Protein AF-A0A7S3Q045-F1 (afdb_monomer)

Foldseek 3Di:
DQVVLVVVLVCLVPDPDDPVVNCVQFNVCCVVDLCDGDCVRSVHDNVVSVVVVVVVVVVVVQVVCVVVVNNVVCVVVVVVVVVCVVCVCVVVCCVPPVVVVVPDDDPPPD

Structure (mmCIF, N/CA/C/O backbone):
data_AF-A0A7S3Q045-F1
#
_entry.id   AF-A0A7S3Q045-F1
#
loop_
_atom_site.group_PDB
_atom_site.id
_atom_site.type_symbol
_atom_site.label_atom_id
_atom_site.label_alt_id
_atom_site.label_comp_id
_atom_site.label_asym_id
_atom_site.label_entity_id
_atom_site.label_seq_id
_atom_site.pdbx_PDB_ins_code
_atom_site.Cartn_x
_atom_site.Cartn_y
_atom_site.Cartn_z
_atom_site.occupancy
_atom_site.B_iso_or_equiv
_atom_site.auth_seq_id
_atom_site.auth_comp_id
_atom_site.auth_asym_id
_atom_site.auth_atom_id
_atom_site.pdbx_PDB_model_num
ATOM 1 N N . MET A 1 1 ? 18.537 -7.156 2.978 1.00 66.88 1 MET A N 1
ATOM 2 C CA . MET A 1 1 ? 18.850 -6.640 1.619 1.00 66.88 1 MET A CA 1
ATOM 3 C C . MET A 1 1 ? 17.596 -6.222 0.830 1.00 66.88 1 MET A C 1
ATOM 5 O O . MET A 1 1 ? 17.714 -5.555 -0.192 1.00 66.88 1 MET A O 1
ATOM 9 N N . THR A 1 2 ? 16.391 -6.546 1.312 1.00 85.06 2 THR A N 1
ATOM 10 C CA . THR A 1 2 ? 15.110 -6.208 0.669 1.00 85.06 2 THR A CA 1
ATOM 11 C C . THR A 1 2 ? 14.805 -4.708 0.618 1.00 85.06 2 THR A C 1
ATOM 13 O O . THR A 1 2 ? 14.278 -4.237 -0.383 1.00 85.06 2 THR A O 1
ATOM 16 N N . ASP A 1 3 ? 15.164 -3.937 1.649 1.00 91.06 3 ASP A N 1
ATOM 17 C CA . ASP A 1 3 ? 14.831 -2.503 1.711 1.00 91.06 3 ASP A CA 1
ATOM 18 C C . ASP A 1 3 ? 15.538 -1.687 0.620 1.00 91.06 3 ASP A C 1
ATOM 20 O O . ASP A 1 3 ? 14.920 -0.859 -0.042 1.00 91.06 3 ASP A O 1
ATOM 24 N N . ILE A 1 4 ? 16.820 -1.973 0.369 1.00 93.75 4 ILE A N 1
ATOM 25 C CA . ILE A 1 4 ? 17.593 -1.323 -0.703 1.00 93.75 4 ILE A CA 1
ATOM 26 C C . ILE A 1 4 ? 17.006 -1.676 -2.075 1.00 93.75 4 ILE A C 1
ATOM 28 O O . ILE A 1 4 ? 16.923 -0.815 -2.948 1.00 93.75 4 ILE A O 1
ATOM 32 N N . SER A 1 5 ? 16.554 -2.919 -2.252 1.00 91.94 5 SER A N 1
ATOM 33 C CA . SER A 1 5 ? 15.937 -3.376 -3.502 1.00 91.94 5 SER A CA 1
ATOM 34 C C . SER A 1 5 ? 14.615 -2.648 -3.772 1.00 91.94 5 SER A C 1
ATOM 36 O O . SER A 1 5 ? 14.359 -2.221 -4.896 1.00 91.94 5 SER A O 1
ATOM 38 N N . GLU A 1 6 ? 13.810 -2.411 -2.729 1.00 92.44 6 GLU A N 1
ATOM 39 C CA . GLU A 1 6 ? 12.597 -1.589 -2.822 1.00 92.44 6 GLU A CA 1
ATOM 40 C C . GLU A 1 6 ? 12.909 -0.142 -3.223 1.00 92.44 6 GLU A C 1
ATOM 42 O O . GLU A 1 6 ? 12.261 0.401 -4.120 1.00 92.44 6 GLU A O 1
ATOM 47 N N . ILE A 1 7 ? 13.934 0.466 -2.619 1.00 93.19 7 ILE A N 1
ATOM 48 C CA . ILE A 1 7 ? 14.375 1.822 -2.977 1.00 93.19 7 ILE A CA 1
ATOM 49 C C . ILE A 1 7 ? 14.842 1.869 -4.437 1.00 93.19 7 ILE A C 1
ATOM 51 O O . ILE A 1 7 ? 14.428 2.756 -5.184 1.00 93.19 7 ILE A O 1
ATOM 55 N N . ALA A 1 8 ? 15.656 0.904 -4.870 1.00 93.25 8 ALA A N 1
ATOM 56 C CA . ALA A 1 8 ? 16.153 0.827 -6.242 1.00 93.25 8 ALA A CA 1
ATOM 57 C C . ALA A 1 8 ? 15.009 0.669 -7.257 1.00 93.25 8 ALA A C 1
ATOM 59 O O . ALA A 1 8 ? 14.953 1.413 -8.239 1.00 93.25 8 ALA A O 1
ATOM 60 N N . ARG A 1 9 ? 14.042 -0.222 -6.988 1.00 92.12 9 ARG A N 1
ATOM 61 C CA . ARG A 1 9 ? 12.827 -0.373 -7.807 1.00 92.12 9 ARG A CA 1
ATOM 62 C C . ARG A 1 9 ? 12.077 0.949 -7.936 1.00 92.12 9 ARG A C 1
ATOM 64 O O . ARG A 1 9 ? 11.699 1.337 -9.040 1.00 92.12 9 ARG A O 1
ATOM 71 N N . ASN A 1 10 ? 11.846 1.632 -6.819 1.00 92.06 10 ASN A N 1
ATOM 72 C CA . ASN A 1 10 ? 11.082 2.876 -6.813 1.00 92.06 10 ASN A CA 1
ATOM 73 C C . ASN A 1 10 ? 11.840 4.013 -7.514 1.00 92.06 10 ASN A C 1
ATOM 75 O O . ASN A 1 10 ? 11.217 4.816 -8.202 1.00 92.06 10 ASN A O 1
ATOM 79 N N . SER A 1 11 ? 13.171 4.037 -7.421 1.00 94.50 11 SER A N 1
ATOM 80 C CA . SER A 1 11 ? 14.021 4.965 -8.175 1.00 94.50 11 SER A CA 1
ATOM 81 C C . SER A 1 11 ? 13.863 4.775 -9.688 1.00 94.50 11 SER A C 1
ATOM 83 O O . SER A 1 11 ? 13.591 5.733 -10.412 1.00 94.50 11 SER A O 1
ATOM 85 N N . VAL A 1 12 ? 13.916 3.527 -10.171 1.00 93.12 12 VAL A N 1
ATOM 86 C CA . VAL A 1 12 ? 13.657 3.211 -11.587 1.00 93.12 12 VAL A CA 1
ATOM 87 C C . VAL A 1 12 ? 12.238 3.615 -11.988 1.00 93.12 12 VAL A C 1
ATOM 89 O O . VAL A 1 12 ? 12.048 4.202 -13.052 1.00 93.12 12 VAL A O 1
ATOM 92 N N . LEU A 1 13 ? 11.241 3.361 -11.137 1.00 91.25 13 LEU A N 1
ATOM 93 C CA . LEU A 1 13 ? 9.853 3.727 -11.419 1.00 91.25 13 LEU A CA 1
ATOM 94 C C . LEU A 1 13 ? 9.683 5.247 -11.603 1.00 91.25 13 LEU A C 1
ATOM 96 O O . LEU A 1 13 ? 9.059 5.665 -12.581 1.00 91.25 13 LEU A O 1
ATOM 100 N N . GLN A 1 14 ? 10.284 6.044 -10.712 1.00 93.00 14 GLN A N 1
ATOM 101 C CA . GLN A 1 14 ? 10.220 7.515 -10.696 1.00 93.00 14 GLN A CA 1
ATOM 102 C C . GLN A 1 14 ? 11.121 8.199 -11.733 1.00 93.00 14 GLN A C 1
ATOM 104 O O . GLN A 1 14 ? 10.942 9.375 -12.036 1.00 93.00 14 GLN A O 1
ATOM 109 N N . SER A 1 15 ? 12.100 7.483 -12.281 1.00 94.88 15 SER A N 1
ATOM 110 C CA . SER A 1 15 ? 13.001 8.018 -13.303 1.00 94.88 15 SER A CA 1
ATOM 111 C C . SER A 1 15 ? 12.281 8.385 -14.611 1.00 94.88 15 SER A C 1
ATOM 113 O O . SER A 1 15 ? 11.181 7.912 -14.900 1.00 94.88 15 SER A O 1
ATOM 115 N N . GLY A 1 16 ? 12.956 9.153 -15.466 1.00 95.88 16 GLY A N 1
ATOM 116 C CA . GLY A 1 16 ? 12.516 9.435 -16.836 1.00 95.88 16 GLY A CA 1
ATOM 117 C C . GLY A 1 16 ? 12.924 8.385 -17.878 1.00 95.88 16 GLY A C 1
ATOM 118 O O . GLY A 1 16 ? 12.937 8.714 -19.058 1.00 95.88 16 GLY A O 1
ATOM 119 N N . PHE A 1 17 ? 13.320 7.165 -17.481 1.00 94.94 17 PHE A N 1
ATOM 120 C CA . PHE A 1 17 ? 13.724 6.133 -18.445 1.00 94.94 17 PHE A CA 1
ATOM 121 C C . PHE A 1 17 ? 12.579 5.718 -19.375 1.00 94.94 17 PHE A C 1
ATOM 123 O O . PHE A 1 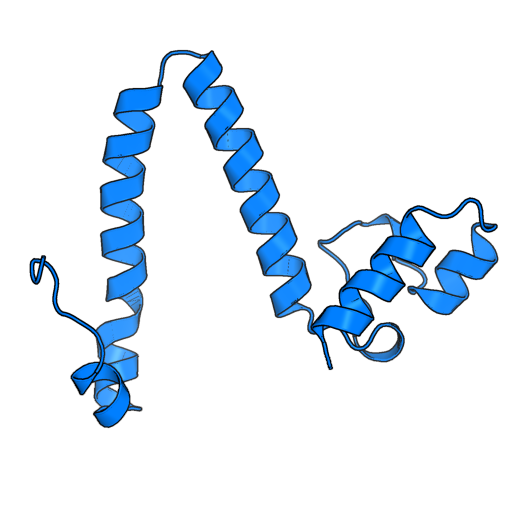17 ? 11.406 5.752 -18.989 1.00 94.94 17 PHE A O 1
ATOM 130 N N . GLU A 1 18 ? 12.951 5.278 -20.576 1.00 95.38 18 GLU A N 1
ATOM 131 C CA . GLU A 1 18 ? 12.027 4.715 -21.557 1.00 95.38 18 GLU A CA 1
ATOM 132 C C . GLU A 1 18 ? 11.270 3.509 -20.994 1.00 95.38 18 GLU A C 1
ATOM 134 O O . GLU A 1 18 ? 11.758 2.766 -20.135 1.00 95.38 18 GLU A O 1
ATOM 139 N N . GLU A 1 19 ? 10.059 3.314 -21.505 1.00 91.38 19 GLU A N 1
ATOM 140 C CA . GLU A 1 19 ? 9.140 2.287 -21.030 1.00 91.38 19 GLU A CA 1
ATOM 141 C C . GLU A 1 19 ? 9.702 0.873 -21.203 1.00 91.38 19 GLU A C 1
ATOM 143 O O . GLU A 1 19 ? 9.708 0.099 -20.248 1.00 91.38 19 GLU A O 1
ATOM 148 N N . GLU A 1 20 ? 10.290 0.577 -22.364 1.00 93.50 20 GLU A N 1
ATOM 149 C CA . GLU A 1 20 ? 10.913 -0.721 -22.660 1.00 93.50 20 GLU A CA 1
ATOM 150 C C . GLU A 1 20 ? 12.023 -1.073 -21.655 1.00 93.50 20 GLU A C 1
ATOM 152 O O . GLU A 1 20 ? 12.173 -2.223 -21.227 1.00 93.50 20 GLU A O 1
ATOM 157 N N . LEU A 1 21 ? 12.791 -0.068 -21.218 1.00 93.38 21 LEU A N 1
ATOM 158 C CA . LEU A 1 21 ? 13.853 -0.255 -20.235 1.00 93.38 21 LEU A CA 1
ATOM 159 C C . LEU A 1 21 ? 13.279 -0.530 -18.840 1.00 93.38 21 LEU A C 1
ATOM 161 O O . LEU A 1 21 ? 13.777 -1.405 -18.123 1.00 93.38 21 LEU A O 1
ATOM 165 N N . LYS A 1 22 ? 12.197 0.167 -18.470 1.00 93.12 22 LYS A N 1
ATOM 166 C CA . LYS A 1 22 ? 11.476 -0.080 -17.214 1.00 93.12 22 LYS A CA 1
ATOM 167 C C . LYS A 1 22 ? 10.844 -1.470 -17.196 1.00 93.12 22 LYS A C 1
ATOM 169 O O . LYS A 1 22 ? 10.988 -2.158 -16.191 1.00 93.12 22 LYS A O 1
ATOM 174 N N . GLU A 1 23 ? 10.239 -1.933 -18.287 1.00 92.31 23 GLU A N 1
ATOM 175 C CA . GLU A 1 23 ? 9.691 -3.297 -18.393 1.00 92.31 23 GLU A CA 1
ATOM 176 C C . GLU A 1 23 ? 10.778 -4.369 -18.265 1.00 92.31 23 GLU A C 1
ATOM 178 O O . GLU A 1 23 ? 10.614 -5.391 -17.581 1.00 92.31 23 GLU A O 1
ATOM 183 N N . LYS A 1 24 ? 11.938 -4.123 -18.882 1.00 92.56 24 LYS A N 1
ATOM 184 C CA . LYS A 1 24 ? 13.083 -5.027 -18.787 1.00 92.56 24 LYS A CA 1
ATOM 185 C C . LYS A 1 24 ? 13.545 -5.188 -17.340 1.00 92.56 24 LYS A C 1
ATOM 187 O O . LYS A 1 24 ? 13.746 -6.329 -16.913 1.00 92.56 24 LYS A O 1
ATOM 192 N N . TRP A 1 25 ? 13.673 -4.089 -16.595 1.00 91.19 25 TRP A N 1
ATOM 193 C CA . TRP A 1 25 ? 14.189 -4.084 -15.221 1.00 91.19 25 TRP A CA 1
ATOM 194 C C . TRP A 1 25 ? 13.152 -4.428 -14.148 1.00 91.19 25 TRP A C 1
ATOM 196 O O . TRP A 1 25 ? 13.485 -5.116 -13.189 1.00 91.19 25 TRP A O 1
ATOM 206 N N . LEU A 1 26 ? 11.906 -3.975 -14.292 1.00 90.12 26 LEU A N 1
ATOM 207 C CA . LEU A 1 26 ? 10.863 -4.119 -13.270 1.00 90.12 26 LEU A CA 1
ATOM 208 C C . LEU A 1 26 ? 9.892 -5.276 -13.536 1.00 90.12 26 LEU A C 1
ATOM 210 O O . LEU A 1 26 ? 9.205 -5.707 -12.611 1.00 90.12 26 LEU A O 1
ATOM 214 N N . GLY A 1 27 ? 9.840 -5.775 -14.774 1.00 91.00 27 GLY A N 1
ATOM 215 C CA . GLY A 1 27 ? 8.869 -6.772 -15.228 1.00 91.00 27 GLY A CA 1
ATOM 216 C C . GLY A 1 27 ? 7.860 -6.181 -16.215 1.00 91.00 27 GLY A C 1
ATOM 217 O O . GLY A 1 27 ? 7.583 -4.986 -16.184 1.00 91.00 27 GLY A O 1
ATOM 218 N N . ALA A 1 28 ? 7.294 -7.028 -17.079 1.00 87.81 28 ALA A N 1
ATOM 219 C CA . ALA A 1 28 ? 6.333 -6.605 -18.106 1.00 87.81 28 ALA A CA 1
ATOM 220 C C . ALA A 1 28 ? 5.091 -5.920 -17.502 1.00 87.81 28 ALA A C 1
ATOM 222 O O . ALA A 1 28 ? 4.559 -4.954 -18.027 1.00 87.81 28 ALA A O 1
ATOM 223 N N . GLU A 1 29 ? 4.674 -6.375 -16.325 1.00 86.44 29 GLU A N 1
ATOM 224 C CA . GLU A 1 29 ? 3.448 -5.928 -15.666 1.00 86.44 29 GLU A CA 1
ATOM 225 C C . GLU A 1 29 ? 3.694 -4.799 -14.643 1.00 86.44 29 GLU A C 1
ATOM 227 O O . GLU A 1 29 ? 2.842 -4.535 -13.792 1.00 86.44 29 GLU A O 1
ATOM 232 N N . TYR A 1 30 ? 4.847 -4.115 -14.684 1.00 87.62 30 TYR A N 1
ATOM 233 C CA . TYR A 1 30 ? 5.213 -3.113 -13.668 1.00 87.62 30 TYR A CA 1
ATOM 234 C C . TYR A 1 30 ? 4.206 -1.951 -13.561 1.00 87.62 30 TYR A C 1
ATOM 236 O O . TYR A 1 30 ? 4.068 -1.335 -12.501 1.00 87.62 30 TYR A O 1
ATOM 244 N N . LYS A 1 31 ? 3.461 -1.677 -14.641 1.00 86.00 31 LYS A N 1
ATOM 245 C CA . LYS A 1 31 ? 2.407 -0.652 -14.706 1.00 86.00 31 LYS A CA 1
ATOM 246 C C . LYS A 1 31 ? 1.164 -0.967 -13.884 1.00 86.00 31 LYS A C 1
ATOM 248 O O . LYS A 1 31 ? 0.415 -0.050 -13.560 1.00 86.00 31 LYS A O 1
ATOM 253 N N . ARG A 1 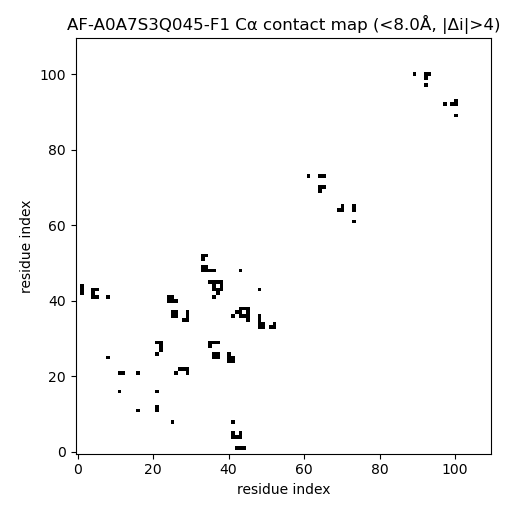32 ? 0.946 -2.228 -13.498 1.00 82.56 32 ARG A N 1
ATOM 254 C CA . ARG A 1 32 ? -0.171 -2.604 -12.610 1.00 82.56 32 ARG A CA 1
ATOM 255 C C . ARG A 1 32 ? 0.002 -2.081 -11.184 1.00 82.56 32 ARG A C 1
ATOM 257 O O . ARG A 1 32 ? -0.917 -2.190 -10.378 1.00 82.56 32 ARG A O 1
ATOM 264 N N . GLY A 1 33 ? 1.140 -1.451 -10.896 1.00 73.12 33 GLY A N 1
ATOM 265 C CA . GLY A 1 33 ? 1.395 -0.744 -9.654 1.00 73.12 33 GLY A CA 1
ATOM 266 C C . GLY A 1 33 ? 1.994 -1.651 -8.588 1.00 73.12 33 GLY A C 1
ATOM 267 O O . GLY A 1 33 ? 2.665 -2.636 -8.877 1.00 73.12 33 GLY A O 1
ATOM 268 N N . ILE A 1 34 ? 1.791 -1.288 -7.325 1.00 72.50 34 ILE A N 1
ATOM 269 C CA . ILE A 1 34 ? 2.374 -1.983 -6.163 1.00 72.50 34 ILE A CA 1
ATOM 270 C C . ILE A 1 34 ? 1.691 -3.342 -5.896 1.00 72.50 34 ILE A C 1
ATOM 272 O 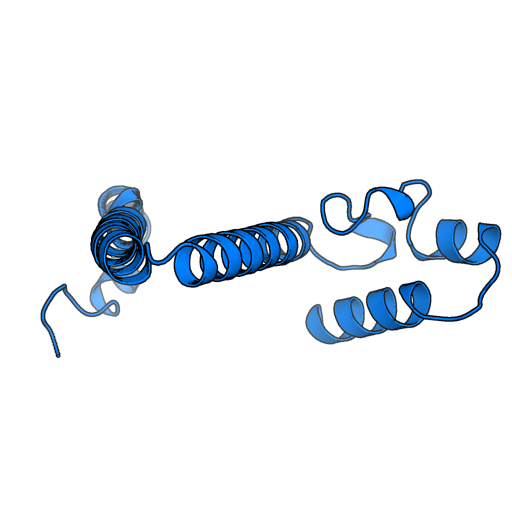O . ILE A 1 34 ? 2.238 -4.199 -5.210 1.00 72.50 34 ILE A O 1
ATOM 276 N N . THR A 1 35 ? 0.522 -3.598 -6.486 1.00 71.56 35 THR A N 1
ATOM 277 C CA . THR A 1 35 ? -0.175 -4.891 -6.372 1.00 71.56 35 THR A CA 1
ATOM 278 C C . THR A 1 35 ? 0.509 -6.016 -7.150 1.00 71.56 35 THR A C 1
ATOM 280 O O . THR A 1 35 ? 0.238 -7.187 -6.876 1.00 71.56 35 THR A O 1
ATOM 283 N N . PHE A 1 36 ? 1.403 -5.681 -8.086 1.00 76.81 36 PHE A N 1
ATOM 284 C CA . PHE A 1 36 ? 2.176 -6.644 -8.858 1.00 76.81 36 PHE A CA 1
ATOM 285 C C . PHE A 1 36 ? 3.679 -6.360 -8.739 1.00 76.81 36 PHE A C 1
ATOM 287 O O . PHE A 1 36 ? 4.174 -5.284 -9.081 1.00 76.81 36 PHE A O 1
ATOM 294 N N . CYS A 1 37 ? 4.419 -7.351 -8.248 1.00 83.06 37 CYS A N 1
ATOM 295 C CA . CYS A 1 37 ? 5.860 -7.277 -8.071 1.00 83.06 37 CYS A CA 1
ATOM 296 C C . CYS A 1 37 ? 6.493 -8.565 -8.596 1.00 83.06 37 CYS A C 1
ATOM 298 O O . CYS A 1 37 ? 6.157 -9.652 -8.131 1.00 83.06 37 CYS A O 1
ATOM 300 N N . ASP A 1 38 ? 7.382 -8.432 -9.580 1.00 87.06 38 ASP A N 1
ATOM 301 C CA . ASP A 1 38 ? 8.189 -9.542 -10.077 1.00 87.06 38 ASP A CA 1
ATOM 302 C C . ASP A 1 38 ? 9.352 -9.779 -9.101 1.00 87.06 38 ASP A C 1
ATOM 304 O O . ASP A 1 38 ? 10.353 -9.050 -9.104 1.00 87.06 38 ASP A O 1
ATOM 308 N N . GLU A 1 39 ? 9.189 -10.768 -8.219 1.00 88.38 39 GLU A N 1
ATOM 309 C CA . GLU A 1 39 ? 10.168 -11.095 -7.176 1.00 88.38 39 GLU A CA 1
ATOM 310 C C . GLU A 1 39 ? 11.523 -11.512 -7.763 1.00 88.38 39 GLU A C 1
ATOM 312 O O . GLU A 1 39 ? 12.566 -11.233 -7.169 1.00 88.38 39 GLU A O 1
ATOM 317 N N . VAL A 1 40 ? 11.521 -12.147 -8.942 1.00 87.75 40 VAL A N 1
ATOM 318 C CA . VAL A 1 40 ? 12.732 -12.680 -9.581 1.00 87.75 40 VAL A CA 1
ATOM 319 C C . VAL A 1 40 ? 13.611 -11.544 -10.086 1.00 87.75 40 VAL A C 1
ATOM 321 O O . VAL A 1 40 ? 14.830 -11.597 -9.933 1.00 87.75 40 VAL A O 1
ATOM 324 N N . LYS A 1 41 ? 13.002 -10.501 -10.659 1.00 87.00 41 LYS A N 1
ATOM 325 C CA . LYS A 1 41 ? 13.735 -9.339 -11.180 1.00 87.00 41 LYS A CA 1
ATOM 326 C C . LYS A 1 41 ? 14.078 -8.309 -10.114 1.00 87.00 41 LYS A C 1
ATOM 328 O O . LYS A 1 41 ? 15.145 -7.708 -10.159 1.00 87.00 41 LYS A O 1
ATOM 333 N N . THR A 1 42 ? 13.152 -8.061 -9.190 1.00 86.38 42 THR A N 1
ATOM 334 C CA . THR A 1 42 ? 13.264 -6.931 -8.257 1.00 86.38 42 THR A CA 1
ATOM 335 C C . THR A 1 42 ? 13.770 -7.326 -6.875 1.00 86.38 42 THR A C 1
ATOM 337 O O . THR A 1 42 ? 14.096 -6.442 -6.090 1.00 86.38 42 THR A O 1
ATOM 340 N N . HIS A 1 43 ? 13.845 -8.626 -6.562 1.00 89.25 43 HIS A N 1
ATOM 341 C CA . HIS A 1 43 ? 14.249 -9.158 -5.251 1.00 89.25 43 HIS A CA 1
ATOM 342 C C . HIS A 1 43 ? 13.426 -8.620 -4.068 1.00 89.25 43 HIS A C 1
ATOM 344 O O . HIS A 1 43 ? 13.863 -8.640 -2.912 1.00 89.25 43 HIS A O 1
ATOM 350 N N . ILE A 1 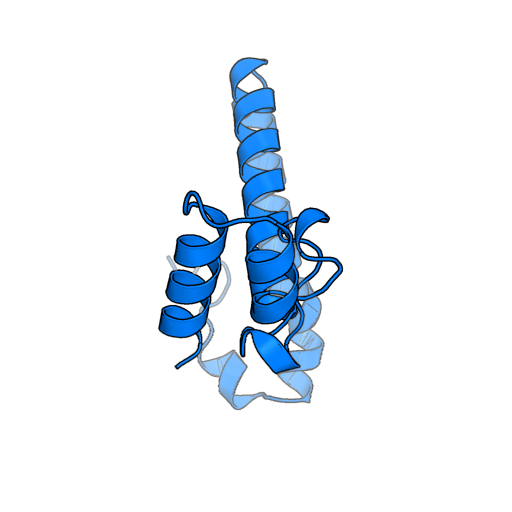44 ? 12.216 -8.138 -4.349 1.00 89.12 44 ILE A N 1
ATOM 351 C CA . ILE A 1 44 ? 11.263 -7.674 -3.349 1.00 89.12 44 ILE A CA 1
ATOM 352 C C . ILE A 1 44 ? 10.202 -8.762 -3.193 1.00 89.12 44 ILE A C 1
ATOM 354 O O . ILE A 1 44 ? 9.526 -9.075 -4.169 1.00 89.12 44 ILE A O 1
ATOM 358 N N . PRO A 1 45 ? 10.015 -9.316 -1.985 1.00 90.81 45 PRO A N 1
ATOM 359 C CA . PRO A 1 45 ? 8.926 -10.239 -1.710 1.00 90.81 45 PRO A CA 1
ATOM 360 C C . PRO A 1 45 ? 7.567 -9.597 -2.000 1.00 90.81 45 PRO A C 1
ATOM 362 O O . PRO A 1 45 ? 7.297 -8.468 -1.574 1.00 90.81 45 PRO A O 1
ATOM 365 N N . LEU A 1 46 ? 6.669 -10.341 -2.638 1.00 87.12 46 LEU A N 1
ATOM 366 C CA . LEU A 1 46 ? 5.323 -9.898 -2.987 1.00 87.12 46 LEU A CA 1
ATOM 367 C C . LEU A 1 46 ? 4.538 -9.465 -1.750 1.00 87.12 46 LEU A C 1
ATOM 369 O O . LEU A 1 46 ? 3.798 -8.485 -1.810 1.00 87.12 46 LEU A O 1
ATOM 373 N N . ILE A 1 47 ? 4.740 -10.144 -0.615 1.00 89.81 47 ILE A N 1
ATOM 374 C CA . ILE A 1 47 ? 4.111 -9.783 0.662 1.00 89.81 47 ILE A CA 1
ATOM 375 C C . ILE A 1 47 ? 4.447 -8.347 1.079 1.00 89.81 47 ILE A C 1
ATOM 377 O O . ILE A 1 47 ? 3.572 -7.625 1.549 1.00 89.81 47 ILE A O 1
ATOM 381 N N . ARG A 1 48 ? 5.682 -7.890 0.833 1.00 90.38 48 ARG A N 1
ATOM 382 C CA . ARG A 1 48 ? 6.094 -6.516 1.133 1.00 90.38 48 ARG A CA 1
ATOM 383 C C . ARG A 1 48 ? 5.381 -5.522 0.226 1.00 90.38 48 ARG A C 1
ATOM 385 O O . ARG A 1 48 ? 4.896 -4.504 0.707 1.00 90.38 48 ARG A O 1
ATOM 392 N N . SER A 1 49 ? 5.298 -5.821 -1.070 1.00 88.00 49 SER A N 1
ATOM 393 C CA . SER A 1 49 ? 4.579 -4.968 -2.022 1.00 88.00 49 SER A CA 1
ATOM 394 C C . SER A 1 49 ? 3.096 -4.866 -1.652 1.00 88.00 49 SER A C 1
ATOM 396 O O . SER A 1 49 ? 2.577 -3.766 -1.485 1.00 88.00 49 SER A O 1
ATOM 398 N N . LYS A 1 50 ? 2.435 -6.000 -1.386 1.00 89.62 50 LYS A N 1
ATOM 399 C CA . LYS A 1 50 ? 1.033 -6.030 -0.940 1.00 89.62 50 LYS A CA 1
ATOM 400 C C . LYS A 1 50 ? 0.806 -5.214 0.327 1.00 89.62 50 LYS A C 1
ATOM 402 O O . LYS A 1 50 ? -0.079 -4.366 0.332 1.00 89.62 50 LYS A O 1
ATOM 407 N N . PHE A 1 51 ? 1.661 -5.385 1.335 1.00 90.56 51 PHE A N 1
ATOM 408 C CA . PHE A 1 51 ? 1.593 -4.610 2.572 1.00 90.56 51 PHE A CA 1
ATOM 409 C C . PHE A 1 51 ? 1.611 -3.095 2.311 1.00 90.56 51 PHE A C 1
ATOM 411 O O . PHE A 1 51 ? 0.802 -2.363 2.880 1.00 90.56 51 PHE A O 1
ATOM 418 N N . ARG A 1 52 ? 2.491 -2.618 1.413 1.00 91.31 52 ARG A N 1
ATOM 419 C CA . ARG A 1 52 ? 2.559 -1.198 1.021 1.00 91.31 52 ARG A CA 1
ATOM 420 C C . ARG A 1 52 ? 1.291 -0.726 0.309 1.00 91.31 52 ARG A C 1
ATOM 422 O O . ARG A 1 52 ? 0.815 0.364 0.610 1.00 91.31 52 ARG A O 1
ATOM 429 N N . ALA A 1 53 ? 0.754 -1.521 -0.619 1.00 90.25 53 ALA A N 1
ATOM 430 C CA . ALA A 1 53 ? -0.483 -1.180 -1.327 1.00 90.25 53 ALA A CA 1
ATOM 431 C C . ALA A 1 53 ? -1.682 -1.095 -0.374 1.00 90.25 53 ALA A C 1
ATOM 433 O O . ALA A 1 53 ? -2.452 -0.141 -0.444 1.00 90.25 53 ALA A O 1
ATOM 434 N N . GLU A 1 54 ? -1.822 -2.073 0.520 1.00 91.31 54 GLU A N 1
ATOM 435 C CA . GLU A 1 54 ? -2.906 -2.127 1.502 1.00 91.31 54 GLU A CA 1
ATOM 436 C C . GLU A 1 54 ? -2.832 -0.948 2.475 1.00 91.31 54 GLU A C 1
ATOM 438 O O . GLU A 1 54 ? -3.833 -0.265 2.678 1.00 91.31 54 GLU A O 1
ATOM 443 N N . HIS A 1 55 ? -1.644 -0.641 3.008 1.00 91.31 55 HIS A N 1
ATOM 444 C CA . HIS A 1 55 ? -1.467 0.501 3.911 1.00 91.31 55 HIS A CA 1
ATOM 445 C C . HIS A 1 55 ? -1.785 1.832 3.236 1.00 91.31 55 HIS A C 1
ATOM 447 O O . HIS A 1 55 ? -2.515 2.635 3.810 1.00 91.31 55 HIS A O 1
ATOM 453 N N . LEU A 1 56 ? -1.325 2.047 2.001 1.00 91.88 56 LEU A N 1
ATOM 454 C CA . LEU A 1 56 ? -1.652 3.268 1.266 1.00 91.88 56 LEU A CA 1
ATOM 455 C C . LEU A 1 56 ? -3.166 3.399 1.030 1.00 91.88 56 LEU A C 1
ATOM 457 O O . LEU A 1 56 ? -3.736 4.476 1.197 1.00 91.88 56 LEU A O 1
ATOM 461 N N . ALA A 1 57 ? -3.842 2.301 0.679 1.00 90.56 57 ALA A N 1
ATOM 462 C CA . ALA A 1 57 ? -5.294 2.297 0.522 1.00 90.56 57 ALA A CA 1
ATOM 463 C C . ALA A 1 57 ? -6.014 2.628 1.842 1.00 90.56 57 ALA A C 1
ATOM 465 O O . ALA A 1 57 ? -6.972 3.406 1.839 1.00 90.56 57 ALA A O 1
ATOM 466 N N . PHE A 1 58 ? -5.530 2.097 2.971 1.00 90.12 58 PHE A N 1
ATOM 467 C CA . PHE A 1 58 ? -6.054 2.430 4.2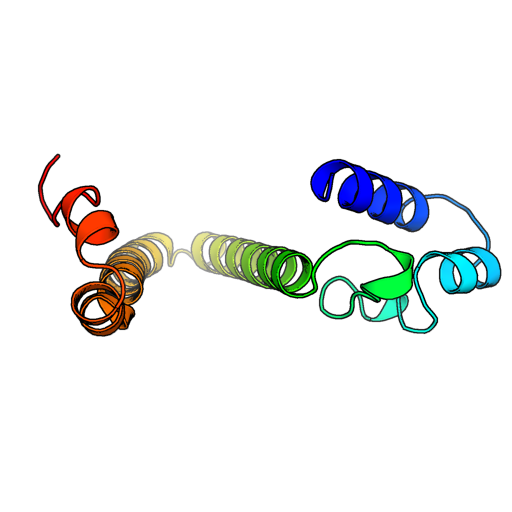95 1.00 90.12 58 PHE A CA 1
ATOM 468 C C . PHE A 1 58 ? -5.840 3.901 4.656 1.00 90.12 58 PHE A C 1
ATOM 470 O O . PHE A 1 58 ? -6.776 4.541 5.130 1.00 90.12 58 PHE A O 1
ATOM 477 N N . GLU A 1 59 ? -4.660 4.463 4.390 1.00 91.62 59 GLU A N 1
ATOM 478 C CA . GLU A 1 59 ? -4.367 5.884 4.621 1.00 91.62 59 GLU A CA 1
ATOM 479 C C . GLU A 1 59 ? -5.306 6.787 3.809 1.00 91.62 59 GLU A C 1
ATOM 481 O O . GLU A 1 59 ? -5.913 7.710 4.354 1.00 91.62 59 GLU A O 1
ATOM 486 N N . HIS A 1 60 ? -5.507 6.481 2.524 1.00 92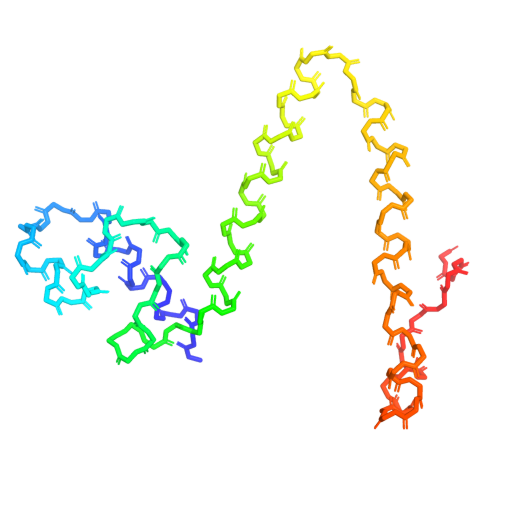.94 60 HIS A N 1
ATOM 487 C CA . HIS A 1 60 ? -6.448 7.209 1.668 1.00 92.94 60 HIS A CA 1
ATOM 488 C C . HIS A 1 60 ? -7.888 7.120 2.191 1.00 92.94 60 HIS A C 1
ATOM 490 O O . HIS A 1 60 ? -8.600 8.125 2.243 1.00 92.94 60 HIS A O 1
ATOM 496 N N . MET A 1 61 ? -8.330 5.924 2.590 1.00 90.69 61 MET A N 1
ATOM 497 C CA . MET A 1 61 ? -9.652 5.718 3.182 1.00 90.69 61 MET A CA 1
ATOM 498 C C . MET A 1 61 ? -9.818 6.542 4.465 1.00 90.69 61 MET A C 1
ATOM 500 O O . MET A 1 61 ? -10.834 7.217 4.633 1.00 90.69 61 MET A O 1
ATOM 504 N N . LEU A 1 62 ? -8.812 6.524 5.341 1.00 90.25 62 LEU A N 1
ATOM 505 C CA . LEU A 1 62 ? -8.811 7.254 6.603 1.00 90.25 62 LEU A CA 1
ATOM 506 C C . LEU A 1 62 ? -8.924 8.764 6.372 1.00 90.25 62 LEU A C 1
ATOM 508 O O . LEU A 1 62 ? -9.796 9.403 6.959 1.00 90.25 62 LEU A O 1
ATOM 512 N N . ILE A 1 63 ? -8.104 9.323 5.478 1.00 92.69 63 ILE A N 1
ATOM 513 C CA . ILE A 1 63 ? -8.135 10.753 5.140 1.00 92.69 63 ILE A CA 1
ATOM 514 C C . ILE A 1 63 ? -9.517 11.155 4.613 1.00 92.69 63 ILE A C 1
ATOM 516 O O . ILE A 1 63 ? -10.079 12.152 5.067 1.00 92.69 63 ILE A O 1
ATOM 520 N N . ASN A 1 64 ? -10.102 10.360 3.714 1.00 93.69 64 ASN A N 1
ATOM 521 C CA . ASN A 1 64 ? -11.432 10.637 3.166 1.00 93.69 64 ASN A CA 1
ATOM 522 C C . ASN A 1 64 ? -12.528 10.613 4.243 1.00 93.69 64 ASN A C 1
ATOM 524 O O . ASN A 1 64 ? -13.409 11.473 4.254 1.00 93.69 64 ASN A O 1
ATOM 528 N N . LEU A 1 65 ? -12.480 9.654 5.170 1.00 91.19 65 LEU A N 1
ATOM 529 C CA . LEU A 1 65 ? -13.465 9.547 6.249 1.00 91.19 65 LEU A CA 1
ATOM 530 C C . LEU A 1 65 ? -13.314 10.661 7.291 1.00 91.19 65 LEU A C 1
ATOM 532 O O . LEU A 1 65 ? -14.323 11.188 7.765 1.00 91.19 65 LEU A O 1
ATOM 536 N N . ILE A 1 66 ? -12.080 11.054 7.617 1.00 91.56 66 ILE A N 1
ATOM 537 C CA . ILE A 1 66 ? -11.805 12.203 8.489 1.00 91.56 66 ILE A CA 1
ATOM 538 C C . ILE A 1 66 ? -12.305 13.490 7.830 1.00 91.56 66 ILE A C 1
ATOM 540 O O . ILE A 1 66 ? -13.019 14.257 8.474 1.00 91.56 66 ILE A O 1
ATOM 544 N N . GLY A 1 67 ? -12.008 13.699 6.543 1.00 92.69 67 GLY A N 1
ATOM 545 C CA . GLY A 1 67 ? -12.501 14.848 5.778 1.00 92.69 67 GLY A CA 1
ATOM 546 C C . GLY A 1 67 ? -14.032 14.915 5.706 1.00 92.69 67 GLY A C 1
ATOM 547 O O . GLY A 1 67 ? -14.600 16.002 5.694 1.00 92.69 67 GLY A O 1
ATOM 548 N N . ALA A 1 68 ? -14.711 13.766 5.743 1.00 94.44 68 ALA A N 1
ATOM 549 C CA . ALA A 1 68 ? -16.169 13.666 5.824 1.00 94.44 68 ALA A CA 1
ATOM 550 C C . ALA A 1 68 ? -16.739 13.823 7.254 1.00 94.44 68 ALA A C 1
ATOM 552 O O . ALA A 1 68 ? -17.934 13.608 7.458 1.00 94.44 68 ALA A O 1
ATOM 553 N N . GLY A 1 69 ? -15.909 14.146 8.253 1.00 92.88 69 GLY A N 1
ATOM 554 C CA . GLY A 1 69 ? -16.325 14.338 9.647 1.00 92.88 69 GLY A CA 1
ATOM 555 C C . GLY A 1 69 ? -16.589 13.046 10.431 1.00 92.88 69 GLY A C 1
ATOM 556 O O . GLY A 1 69 ? -17.151 13.100 11.520 1.00 92.88 69 GLY A O 1
ATOM 557 N N . LYS A 1 70 ? -16.186 11.874 9.919 1.00 93.06 70 LYS A N 1
ATOM 558 C CA . LYS A 1 70 ? -16.418 10.558 10.556 1.00 93.06 70 LYS A CA 1
ATOM 559 C C . LYS A 1 70 ? -15.247 10.068 11.421 1.00 93.06 70 LYS A C 1
ATOM 561 O O . LYS A 1 70 ? -15.173 8.880 11.730 1.00 93.06 70 LYS A O 1
ATOM 566 N N . GLY A 1 71 ? -14.328 10.954 11.808 1.00 87.38 71 GLY A N 1
ATOM 567 C CA . GLY A 1 71 ? -13.079 10.591 12.491 1.00 87.38 71 GLY A CA 1
ATOM 568 C C . GLY A 1 71 ? -13.273 9.778 13.778 1.00 87.38 71 GLY A C 1
ATOM 569 O O . GLY A 1 71 ? -12.613 8.758 13.955 1.00 87.38 71 GLY A O 1
ATOM 570 N N . GLU A 1 72 ? -14.220 10.166 14.638 1.00 87.81 72 GLU A N 1
ATOM 571 C CA . GLU A 1 72 ? -14.497 9.448 15.895 1.00 87.81 72 GLU A CA 1
ATOM 572 C C . GLU A 1 72 ? -15.013 8.022 15.663 1.00 87.81 72 GLU A C 1
ATOM 574 O O . GLU A 1 72 ? -14.586 7.080 16.331 1.00 87.81 72 GLU A O 1
ATOM 579 N N . THR A 1 73 ? -15.909 7.844 14.686 1.00 89.19 73 THR A N 1
ATOM 580 C CA . THR A 1 73 ? -16.433 6.522 14.319 1.00 89.19 73 THR A CA 1
ATOM 581 C C . THR A 1 73 ? -15.318 5.622 13.800 1.00 89.19 73 THR A C 1
ATOM 583 O O . THR A 1 73 ? -15.237 4.460 14.193 1.00 89.19 73 THR A O 1
ATOM 586 N N . VAL A 1 74 ? -14.436 6.166 12.960 1.00 88.25 74 VAL A N 1
ATOM 587 C CA . VAL A 1 74 ? -13.294 5.426 12.415 1.00 88.25 74 VAL A CA 1
ATOM 588 C C . VAL A 1 74 ? -12.323 5.015 13.514 1.00 88.25 74 VAL A C 1
ATOM 590 O O . VAL A 1 74 ? -11.943 3.852 13.563 1.00 88.25 74 VAL A O 1
ATOM 593 N N . LEU A 1 75 ? -11.975 5.919 14.431 1.00 83.94 75 LEU A N 1
ATOM 594 C CA . LEU A 1 75 ? -11.111 5.608 15.574 1.00 83.94 75 LEU A CA 1
ATOM 595 C C . LEU A 1 75 ? -11.667 4.451 16.410 1.00 83.94 75 LEU A C 1
ATOM 597 O O . LEU A 1 75 ? -10.950 3.489 16.683 1.00 83.94 75 LEU A O 1
ATOM 601 N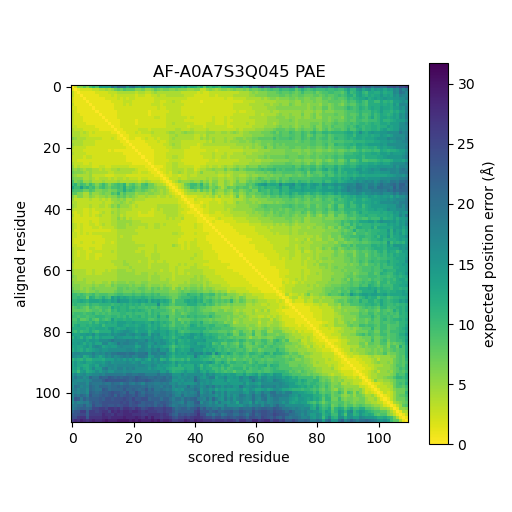 N . LYS A 1 76 ? -12.953 4.512 16.770 1.00 87.06 76 LYS A N 1
ATOM 602 C CA . LYS A 1 76 ? -13.608 3.468 17.571 1.00 87.06 76 LYS A CA 1
ATOM 603 C C . LYS A 1 76 ? -13.602 2.106 16.868 1.00 87.06 76 LYS A C 1
ATOM 605 O O . LYS A 1 76 ? -13.327 1.081 17.497 1.00 87.06 76 LYS A O 1
ATOM 610 N N . GLU A 1 77 ? -13.885 2.100 15.570 1.00 86.44 77 GLU A N 1
ATOM 611 C CA . GLU A 1 77 ? -13.895 0.881 14.764 1.00 86.44 77 GLU A CA 1
ATOM 612 C C . GLU A 1 77 ? -12.478 0.313 14.592 1.00 86.44 77 GLU A C 1
ATOM 614 O O . GLU A 1 77 ? -12.255 -0.875 14.816 1.00 86.44 77 GLU A O 1
ATOM 619 N N . MET A 1 78 ? -11.489 1.163 14.301 1.00 82.75 78 MET A N 1
ATOM 620 C CA . MET A 1 78 ? -10.087 0.757 14.165 1.00 82.75 78 MET A CA 1
ATOM 621 C C . MET A 1 78 ? -9.536 0.153 15.459 1.00 82.75 78 MET A C 1
ATOM 623 O O . MET A 1 78 ? -8.887 -0.888 15.409 1.00 82.75 78 MET A O 1
ATOM 627 N N . MET A 1 79 ? -9.829 0.742 16.626 1.00 78.50 79 MET A N 1
ATOM 628 C CA . MET A 1 79 ? -9.433 0.171 17.924 1.00 78.50 79 MET A CA 1
ATOM 629 C C . MET A 1 79 ? -9.950 -1.262 18.101 1.00 78.50 79 MET A C 1
ATOM 631 O O . MET A 1 79 ? -9.227 -2.130 18.592 1.00 78.50 79 MET A O 1
ATOM 635 N N . THR A 1 80 ? -11.179 -1.520 17.655 1.00 83.44 80 THR A N 1
ATOM 636 C CA . THR A 1 80 ? -11.780 -2.856 17.699 1.00 83.44 80 THR A CA 1
ATOM 637 C C . THR A 1 80 ? -11.096 -3.792 16.703 1.00 83.44 80 THR A C 1
ATOM 639 O O . THR A 1 80 ? -10.657 -4.879 17.079 1.00 83.44 80 THR A O 1
ATOM 642 N N . GLN A 1 81 ? -10.927 -3.358 15.453 1.00 80.88 81 GLN A N 1
ATOM 643 C CA . GLN A 1 81 ? -10.318 -4.165 14.394 1.00 80.88 81 GLN A CA 1
ATOM 644 C C . GLN A 1 81 ? -8.866 -4.544 14.694 1.00 80.88 81 GLN A C 1
ATOM 646 O O . GLN A 1 81 ? -8.502 -5.701 14.504 1.00 80.88 81 GLN A O 1
ATOM 651 N N . PHE A 1 82 ? -8.045 -3.629 15.217 1.00 73.38 82 PHE A N 1
ATOM 652 C CA . PHE A 1 82 ? -6.673 -3.954 15.621 1.00 73.38 82 PHE A CA 1
ATOM 653 C C . PHE A 1 82 ? -6.635 -4.937 16.792 1.00 73.38 82 PHE A C 1
ATOM 655 O O . PHE A 1 82 ? -5.796 -5.838 16.806 1.00 73.38 82 PHE A O 1
ATOM 662 N N . GLY A 1 83 ? -7.559 -4.807 17.750 1.00 73.56 83 GLY A N 1
ATOM 663 C CA . GLY A 1 83 ? -7.708 -5.769 18.841 1.00 73.56 83 GLY A CA 1
ATOM 664 C C . GLY A 1 83 ? -8.036 -7.174 18.329 1.00 73.56 83 GLY A C 1
ATOM 665 O O . GLY A 1 83 ? -7.394 -8.144 18.739 1.00 73.56 83 GLY A O 1
ATOM 666 N N . VAL A 1 84 ? -8.980 -7.269 17.388 1.00 79.44 84 VAL A N 1
ATOM 667 C CA . VAL A 1 84 ? -9.362 -8.527 16.732 1.00 79.44 84 VAL A CA 1
ATOM 668 C C . VAL A 1 84 ? -8.204 -9.083 15.907 1.00 79.44 84 VAL A C 1
ATOM 670 O O . VAL A 1 84 ? -7.834 -10.232 16.109 1.00 79.44 84 VAL A O 1
ATOM 673 N N . ALA A 1 85 ? -7.576 -8.284 15.042 1.00 75.69 85 ALA A N 1
ATOM 674 C CA . ALA A 1 85 ? -6.478 -8.720 14.178 1.00 75.69 85 ALA A CA 1
ATOM 675 C C . ALA A 1 85 ? -5.269 -9.232 14.975 1.00 75.69 85 ALA A C 1
ATOM 677 O O . ALA A 1 85 ? -4.715 -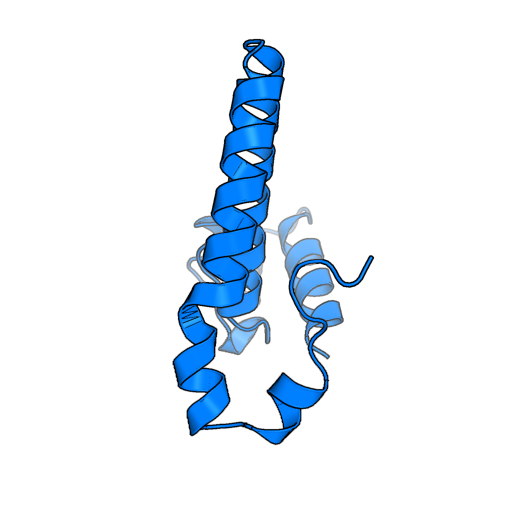10.278 14.647 1.00 75.69 85 ALA A O 1
ATOM 678 N N . ARG A 1 86 ? -4.901 -8.547 16.067 1.00 69.88 86 ARG A N 1
ATOM 679 C CA . ARG A 1 86 ? -3.837 -8.996 16.979 1.00 69.88 86 ARG A CA 1
ATOM 680 C C . ARG A 1 86 ? -4.150 -10.363 17.594 1.00 69.88 86 ARG A C 1
ATOM 682 O O . ARG A 1 86 ? -3.242 -11.155 17.824 1.00 69.88 86 ARG A O 1
ATOM 689 N N . ASN A 1 87 ? -5.419 -10.628 17.889 1.00 77.56 87 ASN A N 1
ATOM 690 C CA . ASN A 1 87 ? -5.845 -11.858 18.552 1.00 77.56 87 ASN A CA 1
ATOM 691 C C . ASN A 1 87 ? -6.259 -12.969 17.570 1.00 77.56 87 ASN A C 1
ATOM 693 O O . ASN A 1 87 ? -6.328 -14.122 17.976 1.00 77.56 87 ASN A O 1
ATOM 697 N N . ALA A 1 88 ? -6.495 -12.653 16.293 1.00 79.44 88 ALA A N 1
ATOM 698 C CA . ALA A 1 88 ? -7.122 -13.547 15.316 1.00 79.44 88 ALA A CA 1
ATOM 699 C C . ALA A 1 88 ? -6.357 -14.856 15.065 1.00 79.44 88 ALA A C 1
ATOM 701 O O . ALA A 1 88 ? -6.961 -15.854 14.686 1.00 79.44 88 ALA A O 1
ATOM 702 N N . LEU A 1 89 ? -5.036 -14.853 15.261 1.00 79.50 89 LEU A N 1
ATOM 703 C CA . LEU A 1 89 ? -4.169 -16.020 15.064 1.00 79.50 89 LEU A CA 1
ATOM 704 C C . LEU A 1 89 ? -3.464 -16.448 16.356 1.00 79.50 89 LEU A C 1
ATOM 706 O O . LEU A 1 89 ? -2.502 -17.214 16.301 1.00 79.50 89 LEU A O 1
ATOM 710 N N . ARG A 1 90 ? -3.920 -15.948 17.513 1.00 79.75 90 ARG A N 1
ATOM 711 C CA . ARG A 1 90 ? -3.302 -16.239 18.810 1.00 79.75 90 ARG A CA 1
ATOM 712 C C . ARG A 1 90 ? -3.278 -17.740 19.079 1.00 79.75 90 ARG A C 1
ATOM 714 O O . ARG A 1 90 ? -2.209 -18.264 19.347 1.00 79.75 90 ARG A O 1
ATOM 721 N N . ASP A 1 91 ? -4.388 -18.431 18.853 1.00 80.62 91 ASP A N 1
ATOM 722 C CA . ASP A 1 91 ? -4.490 -19.879 19.061 1.00 80.62 91 ASP A CA 1
ATOM 723 C C . ASP A 1 91 ? -3.500 -20.668 18.183 1.00 80.62 91 ASP A C 1
ATOM 725 O O . ASP A 1 91 ? -2.900 -21.652 18.614 1.00 80.62 91 ASP A O 1
ATOM 729 N N . ILE A 1 92 ? -3.285 -20.242 16.932 1.00 83.06 92 ILE A N 1
ATOM 730 C CA . ILE A 1 92 ? -2.333 -20.901 16.022 1.00 83.06 92 ILE A CA 1
ATOM 731 C C . ILE A 1 92 ? -0.899 -20.671 16.498 1.00 83.06 92 ILE A C 1
ATOM 733 O O . ILE A 1 92 ? -0.090 -21.602 16.493 1.00 83.06 92 ILE A O 1
ATOM 737 N N . LEU A 1 93 ? -0.590 -19.446 16.920 1.00 78.44 93 LEU A N 1
ATOM 738 C CA . LEU A 1 93 ? 0.704 -19.110 17.496 1.00 78.44 93 LEU A CA 1
ATOM 739 C C . LEU A 1 93 ? 0.934 -19.884 18.804 1.00 78.44 93 LEU A C 1
ATOM 741 O O . LEU A 1 93 ? 2.036 -20.377 19.003 1.00 78.44 93 LEU A O 1
ATOM 745 N N . GLU A 1 94 ? -0.084 -20.054 19.655 1.00 79.94 94 GLU A N 1
ATOM 746 C CA . GLU A 1 94 ? 0.021 -20.766 20.943 1.00 79.94 94 GLU A CA 1
ATOM 747 C C . GLU A 1 94 ? 0.364 -22.233 20.721 1.00 79.94 94 GLU A C 1
ATOM 749 O O . GLU A 1 94 ? 1.254 -22.775 21.374 1.00 79.94 94 GLU A O 1
ATOM 754 N N . ASN A 1 95 ? -0.278 -22.850 19.731 1.00 82.75 95 ASN A N 1
ATOM 755 C CA . ASN A 1 95 ? -0.049 -24.249 19.393 1.00 82.75 95 ASN A CA 1
ATOM 756 C C . ASN A 1 95 ? 1.267 -24.491 18.634 1.00 82.75 95 ASN A C 1
ATOM 758 O O . ASN A 1 95 ? 1.822 -25.584 18.720 1.00 82.75 95 ASN A O 1
ATOM 762 N N . SER A 1 96 ? 1.757 -23.509 17.871 1.00 85.38 96 SER A N 1
ATOM 763 C CA . SER A 1 96 ? 2.892 -23.706 16.949 1.00 85.38 96 SER A CA 1
ATOM 764 C C . SER A 1 96 ? 4.205 -23.087 17.436 1.00 85.38 96 SER A C 1
ATOM 766 O O . SER A 1 96 ? 5.277 -23.572 17.083 1.00 85.38 96 SER A O 1
ATOM 768 N N . LEU A 1 97 ? 4.136 -21.989 18.192 1.00 82.75 97 LEU A N 1
ATOM 769 C CA . LEU A 1 97 ? 5.265 -21.151 18.612 1.00 82.75 97 LEU A CA 1
ATOM 770 C C . LEU A 1 97 ? 5.020 -20.574 20.028 1.00 82.75 97 LEU A C 1
ATOM 772 O O . LEU A 1 97 ? 4.908 -19.354 20.193 1.00 82.75 97 LEU A O 1
ATOM 776 N N . PRO A 1 98 ? 4.957 -21.427 21.067 1.00 76.44 98 PRO A N 1
ATOM 777 C CA . PRO A 1 98 ? 4.605 -21.010 22.428 1.00 76.44 98 PRO A CA 1
ATOM 778 C C . PRO A 1 98 ? 5.608 -20.010 23.029 1.00 76.44 98 PRO A C 1
ATOM 780 O O . PRO A 1 98 ? 5.212 -19.062 23.710 1.00 76.44 98 PRO A O 1
ATOM 783 N N . ASP A 1 99 ? 6.896 -20.154 22.703 1.00 79.75 99 ASP A N 1
ATOM 784 C CA . ASP A 1 99 ? 7.960 -19.261 23.180 1.00 79.75 99 ASP A CA 1
ATOM 785 C C . ASP A 1 99 ? 7.758 -17.818 22.696 1.00 79.75 99 ASP A C 1
ATOM 787 O O . ASP A 1 99 ? 8.018 -16.863 23.428 1.00 79.75 99 ASP A O 1
ATOM 791 N N . VAL A 1 100 ? 7.229 -17.644 21.479 1.00 75.06 100 VAL A N 1
ATOM 792 C CA . VAL A 1 100 ? 6.986 -16.321 20.889 1.00 75.06 100 VAL A CA 1
ATOM 793 C C . VAL A 1 100 ? 5.865 -15.601 21.635 1.00 75.06 100 VAL A C 1
ATOM 795 O O . VAL A 1 100 ? 6.002 -14.420 21.942 1.00 75.06 100 VAL A O 1
ATOM 798 N N . ILE A 1 101 ? 4.786 -16.294 21.996 1.00 70.81 101 ILE A N 1
ATOM 799 C CA . ILE A 1 101 ? 3.657 -15.684 22.714 1.00 70.81 101 ILE A CA 1
ATOM 800 C C . ILE A 1 101 ? 4.010 -15.209 24.105 1.00 70.81 101 ILE A C 1
ATOM 802 O O . ILE A 1 101 ? 3.529 -14.151 24.499 1.00 70.81 101 ILE A O 1
ATOM 806 N N . SER A 1 102 ? 4.880 -15.930 24.812 1.00 69.44 102 SER A N 1
ATOM 807 C CA . SER A 1 102 ? 5.324 -15.517 26.146 1.00 69.44 102 SER A CA 1
ATOM 808 C C . SER A 1 102 ? 6.000 -14.135 26.155 1.00 69.44 102 SER A C 1
ATOM 810 O O . SER A 1 102 ? 6.031 -13.465 27.183 1.00 69.44 102 SER A O 1
ATOM 812 N N . SER A 1 103 ? 6.503 -13.689 24.996 1.00 71.81 103 SER A N 1
ATOM 813 C CA . SER A 1 103 ? 7.139 -12.382 24.807 1.00 71.81 103 SER A CA 1
ATOM 814 C C . SER A 1 103 ? 6.193 -11.273 24.320 1.00 71.81 103 SER A C 1
ATOM 816 O O . SER A 1 103 ? 6.582 -10.105 24.306 1.00 71.81 103 SER A O 1
ATOM 818 N N . ILE A 1 104 ? 4.963 -11.607 23.908 1.00 69.19 104 ILE A N 1
ATOM 819 C CA . ILE A 1 104 ? 3.995 -10.632 23.392 1.00 69.19 104 ILE A CA 1
ATOM 820 C C . ILE A 1 104 ? 3.194 -10.060 24.573 1.00 69.19 104 ILE A C 1
ATOM 822 O O . ILE A 1 104 ? 2.501 -10.824 25.244 1.00 69.19 104 ILE A O 1
ATOM 826 N N . PRO A 1 105 ? 3.211 -8.734 24.809 1.00 65.06 105 PRO A N 1
ATOM 827 C CA . PRO A 1 105 ? 2.479 -8.126 25.918 1.00 65.06 105 PRO A CA 1
ATOM 828 C C . PRO A 1 105 ? 0.966 -8.372 25.817 1.00 65.06 105 PRO A C 1
ATOM 830 O O . PRO A 1 105 ? 0.362 -8.295 24.736 1.00 65.06 105 PRO A O 1
ATOM 833 N N . GLU A 1 106 ? 0.343 -8.666 26.959 1.00 64.75 106 GLU A N 1
ATOM 834 C CA . GLU A 1 106 ? -1.092 -8.938 27.044 1.00 64.75 106 GLU A CA 1
ATOM 835 C C . GLU A 1 106 ? -1.934 -7.665 26.860 1.00 64.75 106 GLU A C 1
ATOM 837 O O . GLU A 1 106 ? -1.472 -6.528 26.995 1.00 64.75 106 GLU A O 1
ATOM 842 N N . HIS A 1 107 ? -3.213 -7.839 26.511 1.00 48.94 107 HIS A N 1
ATOM 843 C CA . HIS A 1 107 ? -4.139 -6.713 26.398 1.00 48.94 107 HIS A CA 1
ATOM 844 C C . HIS A 1 107 ? -4.332 -6.049 27.768 1.00 48.94 107 HIS A C 1
ATOM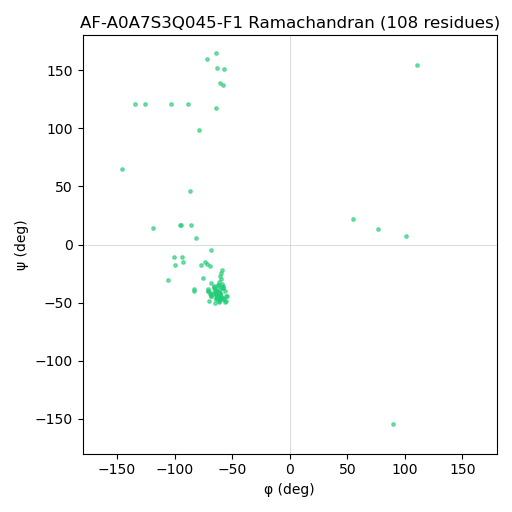 846 O O . HIS A 1 107 ? -4.845 -6.682 28.682 1.00 48.94 107 HIS A O 1
ATOM 852 N N . GLY A 1 108 ? -3.938 -4.777 27.888 1.00 53.88 108 GLY A N 1
ATOM 853 C CA . GLY A 1 108 ? -4.060 -4.005 29.129 1.00 53.88 108 GLY A CA 1
ATOM 854 C C . GLY A 1 108 ? -2.774 -3.874 29.953 1.00 53.88 108 GLY A C 1
ATOM 855 O O . GLY A 1 108 ? -2.838 -3.335 31.048 1.00 53.88 108 GLY A O 1
ATOM 856 N N . GLN A 1 109 ? -1.616 -4.317 29.448 1.00 51.41 109 GLN A N 1
ATOM 857 C CA . GLN A 1 109 ? -0.308 -4.079 30.083 1.00 51.41 109 GLN A CA 1
ATOM 858 C C . GLN A 1 109 ? 0.335 -2.733 29.679 1.00 51.41 109 GLN A C 1
ATOM 860 O O . GLN A 1 109 ? 1.520 -2.679 29.351 1.00 51.41 109 GLN A O 1
ATOM 865 N N . ILE A 1 110 ? -0.447 -1.648 29.691 1.00 40.59 110 ILE A N 1
ATOM 866 C CA . ILE A 1 110 ? 0.052 -0.258 29.659 1.00 40.59 110 ILE A CA 1
ATOM 867 C C . ILE A 1 110 ? -0.426 0.474 30.903 1.00 40.59 110 ILE A C 1
ATOM 869 O O . ILE A 1 110 ? -1.624 0.317 31.227 1.00 40.59 110 ILE A O 1
#

pLDDT: mean 84.55, std 10.36, range [40.59, 95.88]

Mean predicted aligned error: 8.24 Å

Solvent-accessible surface area (backbone atoms only — not comparable to full-atom values): 6399 Å² total; per-residue (Å²): 119,46,68,62,32,48,52,52,52,51,50,60,69,74,44,91,67,57,66,72,59,46,28,71,54,44,31,86,60,44,84,71,39,53,80,43,60,44,39,88,68,42,57,33,59,52,68,60,36,41,52,52,43,52,50,52,52,49,52,54,51,49,52,55,39,42,76,70,70,40,44,68,61,49,52,59,50,49,58,50,50,54,55,47,61,71,51,72,53,43,71,58,40,54,76,74,40,52,76,61,54,77,72,53,84,60,95,80,82,120

Sequence (110 aa):
MTDISEIARNSVLQSGFEEELKEKWLGAEYKRGITFCDEVKTHIPLIRSKFRAEHLAFEHMLINLIGAGKGETVLKEMMTQFGVARNALRDILENSLPDVISSIPEHGQI

Organism: NCBI:txid122233

InterPro domains:
  IPR006329 AMP deaminase [PF19326] (2-64)
  IPR006329 AMP deaminase [PTHR11359] (2-65)
  IPR032466 Metal-dependent hydrolase [SSF51556] (3-69)

Radius of gyration: 19.26 Å; Cα contacts (8 Å, |Δi|>4): 64; chains: 1; bounding box: 35×39×53 Å

Secondary structure (DSSP, 8-state):
-HHHHHHHHHHHHHS---HHHHHHHH-TTGGGGGG---HHHH---HHHHHHHHHHHHHHHHHHHHHHTT-HHHHHHHHHHHHHHHHHTTHHHHHHH-HHHHHTSPPTT--